Protein AF-A0AAJ8B9I5-F1 (afdb_monomer_lite)

Structure (mmCIF, N/CA/C/O backbone):
data_AF-A0AAJ8B9I5-F1
#
_entry.id   AF-A0AAJ8B9I5-F1
#
loop_
_atom_site.group_PDB
_atom_site.id
_atom_site.type_symbol
_atom_site.label_atom_id
_atom_site.label_alt_id
_atom_site.label_comp_id
_atom_site.label_asym_id
_atom_site.label_entity_id
_atom_site.label_seq_id
_atom_site.pdbx_PDB_ins_code
_atom_site.Cartn_x
_atom_site.Cartn_y
_atom_site.Cartn_z
_atom_site.occupancy
_atom_site.B_iso_or_equiv
_atom_site.auth_seq_id
_atom_site.auth_comp_id
_atom_site.auth_asym_id
_atom_site.auth_atom_id
_atom_site.pdbx_PDB_model_num
ATOM 1 N N . MET A 1 1 ? 0.037 -18.923 -14.441 1.00 63.53 1 MET A N 1
ATOM 2 C CA . MET A 1 1 ? -0.307 -17.734 -15.261 1.00 63.53 1 MET A CA 1
ATOM 3 C C . MET A 1 1 ? -0.400 -16.441 -14.442 1.00 63.53 1 MET A C 1
ATOM 5 O O . MET A 1 1 ? 0.227 -15.469 -14.843 1.00 63.53 1 MET A O 1
ATOM 9 N N . ALA A 1 2 ? -1.063 -16.420 -13.275 1.00 73.88 2 ALA A N 1
ATOM 10 C CA . ALA A 1 2 ? -1.208 -15.211 -12.443 1.00 73.88 2 ALA A CA 1
ATOM 11 C C . ALA A 1 2 ? 0.121 -14.554 -11.996 1.00 73.88 2 ALA A C 1
ATOM 13 O O . ALA A 1 2 ? 0.258 -13.337 -12.074 1.00 73.88 2 ALA A O 1
ATOM 14 N N . GLY A 1 3 ? 1.138 -15.342 -11.620 1.00 83.38 3 GLY A N 1
ATOM 15 C CA . GLY A 1 3 ? 2.424 -14.796 -11.151 1.00 83.38 3 GLY A CA 1
ATOM 16 C C . GLY A 1 3 ? 3.209 -14.010 -12.210 1.00 83.38 3 GLY A C 1
ATOM 17 O O . GLY A 1 3 ? 3.867 -13.025 -11.893 1.00 83.38 3 GLY A O 1
ATOM 18 N N . ARG A 1 4 ? 3.095 -14.388 -13.489 1.00 86.69 4 ARG A N 1
ATOM 19 C CA . ARG A 1 4 ? 3.798 -13.712 -14.593 1.00 86.69 4 ARG A CA 1
ATOM 20 C C . ARG A 1 4 ? 3.105 -12.404 -14.987 1.00 86.69 4 ARG A C 1
ATOM 22 O O . ARG A 1 4 ? 3.776 -11.419 -15.276 1.00 86.69 4 ARG A O 1
ATOM 29 N N . ALA A 1 5 ? 1.773 -12.373 -14.917 1.00 91.19 5 ALA A N 1
ATOM 30 C CA . ALA A 1 5 ? 0.993 -11.147 -15.072 1.00 91.19 5 ALA A CA 1
ATOM 31 C C . ALA A 1 5 ? 1.272 -10.152 -13.932 1.00 91.19 5 ALA A C 1
ATOM 33 O O . ALA A 1 5 ? 1.490 -8.970 -14.192 1.00 91.19 5 ALA A O 1
ATOM 34 N N . PHE A 1 6 ? 1.357 -10.642 -12.690 1.00 91.69 6 PHE A N 1
ATOM 35 C CA . PHE A 1 6 ? 1.726 -9.823 -11.537 1.00 91.69 6 PHE A CA 1
ATOM 36 C C . PHE A 1 6 ? 3.145 -9.260 -11.659 1.00 91.69 6 PHE A C 1
ATOM 38 O O . PHE A 1 6 ? 3.327 -8.061 -11.492 1.00 91.69 6 PHE A O 1
ATOM 45 N N . ALA A 1 7 ? 4.136 -10.083 -12.018 1.00 91.12 7 ALA A N 1
ATOM 46 C CA . ALA A 1 7 ? 5.517 -9.628 -12.183 1.00 91.12 7 ALA A CA 1
ATOM 47 C C . ALA A 1 7 ? 5.644 -8.523 -13.249 1.00 91.12 7 ALA A C 1
ATOM 49 O O . ALA A 1 7 ? 6.297 -7.506 -13.016 1.00 91.12 7 ALA A O 1
ATOM 50 N N . ASN A 1 8 ? 4.963 -8.682 -14.388 1.00 92.00 8 ASN A N 1
ATOM 51 C CA . ASN A 1 8 ? 4.961 -7.685 -15.461 1.00 92.00 8 ASN A CA 1
ATOM 52 C C . ASN A 1 8 ? 4.278 -6.371 -15.049 1.00 92.00 8 ASN A C 1
ATOM 54 O O . ASN A 1 8 ? 4.721 -5.292 -15.441 1.00 92.00 8 ASN A O 1
ATOM 58 N N . TRP A 1 9 ? 3.195 -6.448 -14.275 1.00 92.81 9 TRP A N 1
ATOM 59 C CA . TRP A 1 9 ? 2.510 -5.270 -13.745 1.00 92.81 9 TRP A CA 1
ATOM 60 C C . TRP A 1 9 ? 3.341 -4.571 -12.662 1.00 92.81 9 TRP A C 1
ATOM 62 O O . TRP A 1 9 ? 3.549 -3.358 -12.723 1.00 92.81 9 TRP A O 1
ATOM 72 N N . TRP A 1 10 ? 3.894 -5.340 -11.722 1.00 90.81 10 TRP A N 1
ATOM 73 C CA . TRP A 1 10 ? 4.724 -4.833 -10.633 1.00 90.81 10 TRP A CA 1
ATOM 74 C C . TRP A 1 10 ? 5.982 -4.137 -11.150 1.00 90.81 10 TRP A C 1
ATOM 76 O O . TRP A 1 10 ? 6.327 -3.071 -10.652 1.00 90.81 10 TRP A O 1
ATOM 86 N N . ALA A 1 11 ? 6.618 -4.660 -12.202 1.00 90.56 11 ALA A N 1
ATOM 87 C CA . ALA A 1 11 ? 7.766 -4.011 -12.837 1.00 90.56 11 ALA A CA 1
ATOM 88 C C . ALA A 1 11 ? 7.456 -2.581 -13.321 1.00 90.56 11 ALA A C 1
ATOM 90 O O . ALA A 1 11 ? 8.316 -1.708 -13.245 1.00 90.56 11 ALA A O 1
ATOM 91 N N . LYS A 1 12 ? 6.221 -2.319 -13.774 1.00 89.56 12 LYS A N 1
ATOM 92 C CA . LYS A 1 12 ? 5.782 -0.983 -14.209 1.00 89.56 12 LYS A CA 1
ATOM 93 C C . LYS A 1 12 ? 5.369 -0.088 -13.043 1.00 89.56 12 LYS A C 1
ATOM 95 O O . LYS A 1 12 ? 5.616 1.112 -13.078 1.00 89.56 12 LYS A O 1
ATOM 100 N N . MET A 1 13 ? 4.722 -0.653 -12.027 1.00 90.38 13 MET A N 1
ATOM 101 C CA . MET A 1 13 ? 4.122 0.122 -10.936 1.00 90.38 13 MET A CA 1
ATOM 102 C C . MET A 1 13 ? 5.054 0.357 -9.739 1.00 90.38 13 MET A C 1
ATOM 104 O O . MET A 1 13 ? 4.897 1.344 -9.021 1.00 90.38 13 MET A O 1
ATOM 108 N N . SER A 1 14 ? 6.039 -0.520 -9.542 1.00 85.50 14 SER A N 1
ATOM 109 C CA . SER A 1 14 ? 7.054 -0.460 -8.484 1.00 85.50 14 SER A CA 1
ATOM 110 C C . SER A 1 14 ? 7.616 0.949 -8.228 1.00 85.50 14 SER A C 1
ATOM 112 O O . SE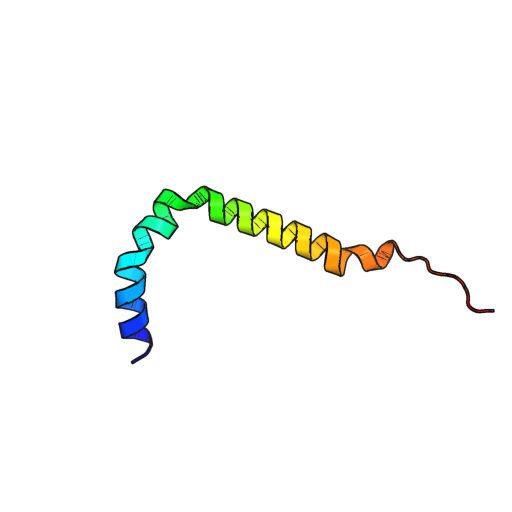R A 1 14 ? 7.532 1.399 -7.083 1.00 85.50 14 SER A O 1
ATOM 114 N N . PRO A 1 15 ? 8.128 1.704 -9.225 1.00 84.75 15 PRO A N 1
ATOM 115 C CA . PRO A 1 15 ? 8.722 3.019 -8.964 1.00 84.75 15 PRO A CA 1
ATOM 116 C C . PRO A 1 15 ? 7.717 4.041 -8.408 1.00 84.75 15 PRO A C 1
ATOM 118 O O . PRO A 1 15 ? 8.084 4.871 -7.576 1.00 84.75 15 PRO A O 1
ATOM 121 N N . TYR A 1 16 ? 6.444 3.957 -8.798 1.00 82.00 16 TYR A N 1
ATOM 122 C CA . TYR A 1 16 ? 5.400 4.845 -8.291 1.00 82.00 16 TYR A CA 1
ATOM 123 C C . TYR A 1 16 ? 5.046 4.513 -6.839 1.00 82.00 16 TYR A C 1
ATOM 125 O O . TYR A 1 16 ? 5.023 5.404 -5.992 1.00 82.00 16 TYR A O 1
ATOM 133 N N . TYR A 1 17 ? 4.849 3.229 -6.524 1.00 78.75 17 TYR A N 1
ATOM 134 C CA . TYR A 1 17 ? 4.493 2.794 -5.170 1.00 78.75 17 TYR A CA 1
ATOM 135 C C . TYR A 1 17 ? 5.641 2.885 -4.160 1.00 78.75 17 TYR A C 1
ATOM 137 O O . TYR A 1 17 ? 5.368 3.010 -2.968 1.00 78.75 17 TYR A O 1
ATOM 145 N N . THR A 1 18 ? 6.898 2.818 -4.612 1.00 77.81 18 THR A N 1
ATOM 146 C CA . THR A 1 18 ? 8.078 2.808 -3.727 1.00 77.81 18 THR A CA 1
ATOM 147 C C . THR A 1 18 ? 8.765 4.161 -3.580 1.00 77.81 18 THR A C 1
ATOM 149 O O . THR A 1 18 ? 9.396 4.379 -2.552 1.00 77.81 18 THR A O 1
ATOM 152 N N . LYS A 1 19 ? 8.664 5.068 -4.565 1.00 74.38 19 LYS A N 1
ATOM 153 C CA . LYS A 1 19 ? 9.354 6.372 -4.515 1.00 74.38 19 LYS A CA 1
ATOM 154 C C . LYS A 1 19 ? 8.418 7.575 -4.510 1.00 74.38 19 LYS A C 1
ATOM 156 O O . LYS A 1 19 ? 8.634 8.491 -3.731 1.00 74.38 19 LYS A O 1
ATOM 161 N N . ALA A 1 20 ? 7.400 7.594 -5.370 1.00 71.00 20 ALA A N 1
ATOM 162 C CA . ALA A 1 20 ? 6.542 8.773 -5.528 1.00 71.00 20 ALA A CA 1
ATOM 163 C C . ALA A 1 20 ? 5.422 8.855 -4.477 1.00 71.00 20 ALA A C 1
ATOM 165 O O . ALA A 1 20 ? 5.028 9.943 -4.079 1.00 71.00 20 ALA A O 1
ATOM 166 N N . TYR A 1 21 ? 4.913 7.708 -4.020 1.00 70.75 21 TYR A N 1
ATOM 167 C CA . TYR A 1 21 ? 3.726 7.632 -3.162 1.00 70.75 21 TYR A CA 1
ATOM 168 C C . TYR A 1 21 ? 4.016 7.110 -1.751 1.00 70.75 21 TYR A C 1
ATOM 170 O O . TYR A 1 21 ? 3.144 6.531 -1.106 1.00 70.75 21 TYR A O 1
ATOM 178 N N . GLN A 1 22 ? 5.229 7.312 -1.236 1.00 76.06 22 GLN A N 1
ATOM 179 C CA . GLN A 1 22 ? 5.583 6.839 0.104 1.00 76.06 22 GLN A CA 1
ATOM 180 C C . GLN A 1 22 ? 4.680 7.459 1.191 1.00 76.06 22 GLN A C 1
ATOM 182 O O . GLN A 1 22 ? 4.223 6.762 2.096 1.00 76.06 22 GLN A O 1
ATOM 187 N N . GLU A 1 23 ? 4.326 8.736 1.043 1.00 79.75 23 GLU A N 1
ATOM 188 C CA . GLU A 1 23 ? 3.399 9.449 1.933 1.00 79.75 23 GLU A CA 1
ATOM 189 C C . GLU A 1 23 ? 1.941 8.986 1.773 1.00 79.75 23 GLU A C 1
ATOM 191 O O . GLU A 1 23 ? 1.175 9.016 2.735 1.00 79.75 23 GLU A O 1
ATOM 196 N N . MET A 1 24 ? 1.554 8.473 0.597 1.00 85.25 24 MET A N 1
ATOM 197 C CA . MET A 1 24 ? 0.215 7.904 0.396 1.00 85.25 24 MET A CA 1
ATOM 198 C C . MET A 1 24 ? 0.002 6.660 1.251 1.00 85.25 24 MET A C 1
ATOM 200 O O . MET A 1 24 ? -1.092 6.470 1.768 1.00 85.25 24 MET A O 1
ATOM 204 N N . TRP A 1 25 ? 1.029 5.828 1.448 1.00 85.75 25 TRP A N 1
ATOM 205 C CA . TRP A 1 25 ? 0.925 4.669 2.341 1.00 85.75 25 TRP A CA 1
ATOM 206 C C . TRP A 1 25 ? 0.707 5.085 3.795 1.00 85.75 25 TRP A C 1
ATOM 208 O O . TRP A 1 25 ? -0.096 4.468 4.497 1.00 85.75 25 TRP A O 1
ATOM 218 N N . VAL A 1 26 ? 1.355 6.170 4.229 1.00 89.00 26 VAL A N 1
ATOM 219 C CA . VAL A 1 26 ? 1.129 6.762 5.555 1.00 89.00 26 VAL A CA 1
ATOM 220 C C . VAL A 1 26 ? -0.305 7.288 5.660 1.00 89.00 26 VAL A C 1
ATOM 222 O O . VAL A 1 26 ? -1.005 6.969 6.622 1.00 89.00 26 VAL A O 1
ATOM 225 N N . GLY A 1 27 ? -0.782 8.013 4.642 1.00 90.94 27 GLY A N 1
ATOM 226 C CA . GLY A 1 27 ? -2.162 8.496 4.564 1.00 90.94 27 GLY A CA 1
ATOM 227 C C . GLY A 1 27 ? -3.194 7.366 4.599 1.00 90.94 27 GLY A C 1
ATOM 228 O O . GLY A 1 27 ? -4.148 7.428 5.371 1.00 90.94 27 GLY A O 1
ATOM 229 N N . ILE A 1 28 ? -2.971 6.288 3.843 1.00 92.69 28 ILE A N 1
ATOM 230 C CA . ILE A 1 28 ? -3.815 5.084 3.859 1.00 92.69 28 ILE A CA 1
ATOM 231 C C . ILE A 1 28 ? -3.824 4.457 5.256 1.00 92.69 28 ILE A C 1
ATOM 233 O O . ILE A 1 28 ? -4.892 4.094 5.748 1.00 92.69 28 ILE A O 1
ATOM 237 N N . GLY A 1 29 ? -2.671 4.366 5.924 1.00 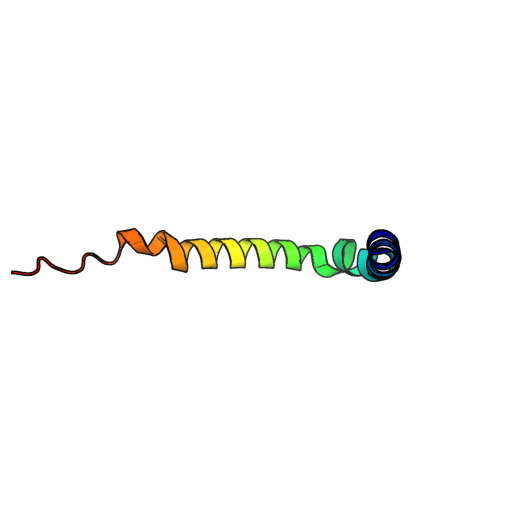91.44 29 GLY A N 1
ATOM 238 C CA . GLY A 1 29 ? -2.576 3.852 7.291 1.00 91.44 29 GLY A CA 1
ATOM 239 C C . GLY A 1 29 ? -3.398 4.674 8.287 1.00 91.44 29 GLY A C 1
ATOM 240 O O . GLY A 1 29 ? -4.192 4.115 9.045 1.00 91.44 29 GLY A O 1
ATOM 241 N N . ILE A 1 30 ? -3.275 6.003 8.234 1.00 94.50 30 ILE A N 1
ATOM 242 C CA . ILE A 1 30 ? -4.035 6.925 9.090 1.00 94.50 30 ILE A CA 1
ATOM 243 C C . ILE A 1 30 ? -5.535 6.814 8.807 1.00 94.50 30 ILE A C 1
ATOM 245 O O . ILE A 1 30 ? -6.320 6.639 9.738 1.00 94.50 30 ILE A O 1
ATOM 249 N N . MET A 1 31 ? -5.941 6.861 7.536 1.00 94.44 31 MET A N 1
ATOM 250 C CA . MET A 1 31 ? -7.350 6.758 7.147 1.00 94.44 31 MET A CA 1
ATOM 251 C C . MET A 1 31 ? -7.955 5.417 7.553 1.00 94.44 31 MET A C 1
ATOM 253 O O . MET A 1 31 ? -9.074 5.383 8.059 1.00 94.44 31 MET A O 1
ATOM 257 N N . THR A 1 32 ? -7.207 4.323 7.409 1.00 91.19 32 THR A N 1
ATOM 258 C CA . THR A 1 32 ? -7.647 2.989 7.839 1.00 91.19 32 THR A CA 1
ATOM 259 C C . THR A 1 32 ? -7.813 2.928 9.354 1.00 91.19 32 THR A C 1
ATOM 261 O O . THR A 1 32 ? -8.819 2.415 9.843 1.00 91.19 32 THR A O 1
ATOM 264 N N . TYR A 1 33 ? -6.871 3.494 10.113 1.00 90.50 33 TYR A N 1
ATOM 265 C CA . TYR A 1 33 ? -6.959 3.549 11.571 1.00 90.50 33 TYR A CA 1
ATOM 266 C C . TYR A 1 33 ? -8.149 4.392 12.048 1.00 90.50 33 TYR A C 1
ATOM 268 O O . TYR A 1 33 ? -8.910 3.958 12.916 1.00 90.50 33 TYR A O 1
ATOM 276 N N . LEU A 1 34 ? -8.349 5.573 11.458 1.00 92.19 34 LEU A N 1
ATOM 277 C CA . LEU A 1 34 ? -9.493 6.434 11.753 1.00 92.19 34 LEU A CA 1
ATOM 278 C C . LEU A 1 34 ? -10.811 5.742 11.402 1.00 92.19 34 LEU A C 1
ATOM 280 O O . LEU A 1 34 ? -11.709 5.696 12.240 1.00 92.19 34 LEU A O 1
ATOM 284 N N . TYR A 1 35 ? -10.910 5.144 10.212 1.00 89.38 35 TYR A N 1
ATOM 285 C CA . TYR A 1 35 ? -12.090 4.395 9.784 1.00 89.38 35 TYR A CA 1
ATOM 286 C C . TYR A 1 35 ? -12.408 3.244 10.739 1.00 89.38 35 TYR A C 1
ATOM 288 O O . TYR A 1 35 ? -13.560 3.076 11.144 1.00 89.38 35 TYR A O 1
ATOM 296 N N . TYR A 1 36 ? -11.391 2.484 11.151 1.00 88.56 36 TYR A N 1
ATOM 297 C CA . TYR A 1 36 ? -11.552 1.406 12.118 1.00 88.56 36 TYR A CA 1
ATOM 298 C C . TYR A 1 36 ? -12.070 1.933 13.462 1.00 88.56 36 TYR A C 1
ATOM 300 O O . TYR A 1 36 ? -13.025 1.397 14.025 1.00 88.56 36 TYR A O 1
ATOM 308 N N . LYS A 1 37 ? -11.491 3.027 13.964 1.00 86.06 37 LYS A N 1
ATOM 309 C CA . LYS A 1 37 ? -11.880 3.629 15.243 1.00 86.06 37 LYS A CA 1
ATOM 310 C C . LYS A 1 37 ? -13.291 4.219 15.213 1.00 86.06 37 LYS A C 1
ATOM 312 O O . LYS A 1 37 ? -14.018 4.064 16.187 1.00 86.06 37 LYS A O 1
ATOM 317 N N . VAL A 1 38 ? -13.699 4.840 14.110 1.00 85.88 38 VAL A N 1
ATOM 318 C CA . VAL A 1 38 ? -15.066 5.357 13.932 1.00 85.88 38 VAL A CA 1
ATOM 319 C C . VAL A 1 38 ? -16.067 4.207 13.821 1.00 85.88 38 VAL A C 1
ATOM 321 O O . VAL A 1 38 ? -17.039 4.166 14.569 1.00 85.88 38 VAL A O 1
ATOM 324 N N . SER A 1 39 ? -15.805 3.239 12.943 1.00 83.19 39 SER A N 1
ATOM 325 C CA . SER A 1 39 ? -16.757 2.163 12.635 1.00 83.19 39 SER A CA 1
ATOM 326 C C . SER A 1 39 ? -16.894 1.143 13.768 1.00 83.19 39 SER A C 1
ATOM 328 O O . SER A 1 39 ? -17.979 0.620 14.007 1.00 83.19 39 SER A O 1
ATOM 330 N N . TYR A 1 40 ? -15.806 0.861 14.491 1.00 76.88 40 TYR A N 1
ATOM 331 C CA . TYR A 1 40 ? -15.763 -0.210 15.494 1.00 76.88 40 TYR A CA 1
ATOM 332 C C . TYR A 1 40 ? -15.441 0.275 16.911 1.00 76.88 40 TYR A C 1
ATOM 334 O O . TYR A 1 40 ? -15.826 -0.380 17.880 1.00 76.88 40 TYR A O 1
ATOM 342 N N . GLY A 1 41 ? -14.792 1.432 17.066 1.00 67.94 41 GLY A N 1
ATOM 343 C CA . GLY A 1 41 ? -14.531 2.046 18.375 1.00 67.94 41 GLY A CA 1
ATOM 344 C C . GLY A 1 41 ? -15.750 2.749 18.987 1.00 67.94 41 GLY A C 1
ATOM 345 O O . GLY A 1 41 ? -15.779 2.974 20.196 1.00 67.94 41 GLY A O 1
ATOM 346 N N . GLY A 1 42 ? -16.793 3.022 18.193 1.00 60.69 42 GLY A N 1
ATOM 347 C CA . GLY A 1 42 ? -18.058 3.618 18.640 1.00 60.69 42 GLY A CA 1
ATOM 348 C C . GLY A 1 42 ? -18.941 2.719 19.517 1.00 60.69 42 GLY A C 1
ATOM 349 O O . GLY A 1 42 ? -19.879 3.220 20.137 1.00 60.69 42 GLY A O 1
ATOM 350 N N . LYS A 1 43 ? -18.620 1.421 19.672 1.00 55.00 43 LYS A N 1
ATOM 351 C CA . LYS A 1 43 ? -19.378 0.489 20.540 1.00 55.00 43 LYS A CA 1
ATOM 352 C C . LYS A 1 43 ? -19.415 0.890 22.027 1.00 55.00 43 LYS A C 1
ATOM 354 O O . LYS A 1 43 ? -20.089 0.236 22.814 1.00 55.00 43 LYS A O 1
ATOM 359 N N . LYS A 1 44 ? -18.688 1.936 22.435 1.00 54.91 44 LYS A N 1
ATOM 360 C CA . LYS A 1 44 ? -18.668 2.466 23.810 1.00 54.91 44 LYS A CA 1
ATOM 361 C C . LYS A 1 44 ? -19.474 3.765 23.990 1.00 54.91 44 LYS A C 1
ATOM 363 O O . LYS A 1 44 ? -19.676 4.160 25.132 1.00 54.91 44 LYS A O 1
ATOM 368 N N . ALA A 1 45 ? -19.903 4.431 22.912 1.00 55.56 45 ALA A N 1
ATOM 369 C CA . ALA A 1 45 ? -20.518 5.766 22.980 1.00 55.56 45 ALA A CA 1
ATOM 370 C C . ALA A 1 45 ? -22.045 5.770 22.807 1.00 55.56 45 ALA A C 1
ATOM 372 O O . ALA A 1 45 ? -22.700 6.714 23.242 1.00 55.56 45 ALA A O 1
ATOM 373 N N . VAL A 1 46 ? -22.633 4.711 22.244 1.00 54.56 46 VAL A N 1
ATOM 374 C CA . VAL A 1 46 ? -24.092 4.558 22.208 1.00 54.56 46 VAL A CA 1
ATOM 375 C C . VAL A 1 46 ? -24.534 3.827 23.470 1.00 54.56 46 VAL A C 1
ATOM 377 O O . VAL A 1 46 ? -24.677 2.607 23.512 1.00 54.56 46 VAL A O 1
ATOM 380 N N . LYS A 1 47 ? -24.696 4.600 24.543 1.00 54.72 47 LYS A N 1
ATOM 381 C CA . LYS A 1 47 ? -25.427 4.188 25.741 1.00 54.72 47 LYS A CA 1
ATOM 382 C C . LYS A 1 47 ? -26.919 4.431 25.484 1.00 54.72 47 LYS A C 1
ATOM 384 O O . LYS A 1 47 ? -27.510 5.303 26.113 1.00 54.72 47 LYS A O 1
ATOM 389 N N . ASP A 1 48 ? -27.527 3.718 24.537 1.00 54.09 48 ASP A N 1
ATOM 390 C CA . ASP A 1 48 ? -28.972 3.843 24.318 1.00 54.09 48 ASP A CA 1
ATOM 391 C C . ASP A 1 48 ? -29.755 2.933 25.271 1.00 54.09 48 ASP A C 1
ATOM 393 O O . ASP A 1 48 ? -29.871 1.729 25.075 1.00 54.09 48 ASP A O 1
ATOM 397 N N . LYS A 1 49 ? -30.208 3.610 26.335 1.00 60.66 49 LYS A N 1
ATOM 398 C CA . LYS A 1 49 ? -31.453 3.504 27.117 1.00 60.66 49 LYS A CA 1
ATOM 399 C C . LYS A 1 49 ? -31.958 2.124 27.582 1.00 60.66 49 LYS A C 1
ATOM 401 O O . LYS A 1 49 ? -32.137 1.223 26.771 1.00 60.66 49 LYS A O 1
ATOM 406 N N . PRO A 1 50 ? -32.346 1.993 28.871 1.00 50.75 50 PRO A N 1
ATOM 407 C CA . PRO A 1 50 ? -33.161 0.865 29.302 1.00 50.75 50 PRO A CA 1
ATOM 408 C C . PRO A 1 50 ? -34.506 0.929 28.565 1.00 50.75 50 PRO A C 1
ATOM 410 O O . PRO A 1 50 ? -35.244 1.911 28.685 1.00 50.75 50 PRO A O 1
ATOM 413 N N . ALA A 1 51 ? -34.801 -0.100 27.774 1.00 54.38 51 ALA A N 1
ATOM 414 C CA . ALA A 1 51 ? -36.174 -0.404 27.416 1.00 54.38 51 ALA A CA 1
ATOM 415 C C . ALA A 1 51 ? -36.859 -0.858 28.711 1.00 54.38 51 ALA A C 1
ATOM 417 O O . ALA A 1 51 ? -36.442 -1.840 29.325 1.00 54.38 51 ALA A O 1
ATOM 418 N N . HIS A 1 52 ? -37.773 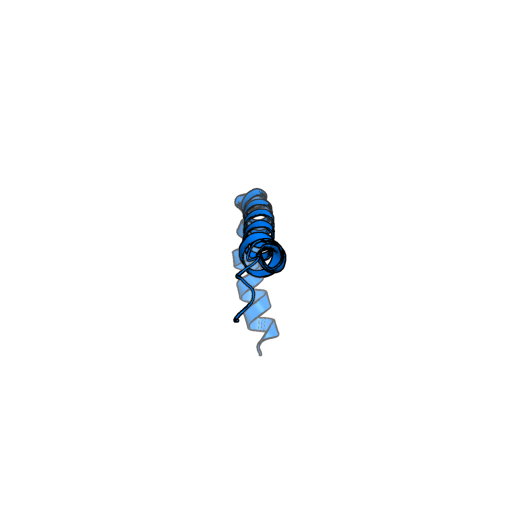-0.001 29.155 1.00 45.19 52 HIS A N 1
ATOM 419 C CA . HIS A 1 52 ? -38.849 -0.254 30.104 1.00 45.19 52 HIS A CA 1
ATOM 420 C C . HIS A 1 52 ? -39.382 -1.691 30.065 1.00 45.19 52 HIS A C 1
ATOM 422 O O . HIS A 1 52 ? -39.495 -2.253 28.951 1.00 45.19 52 HIS A O 1
#

InterPro domains:
  IPR012574 ATP synthase subunit ATP5MJ, mitochondrial [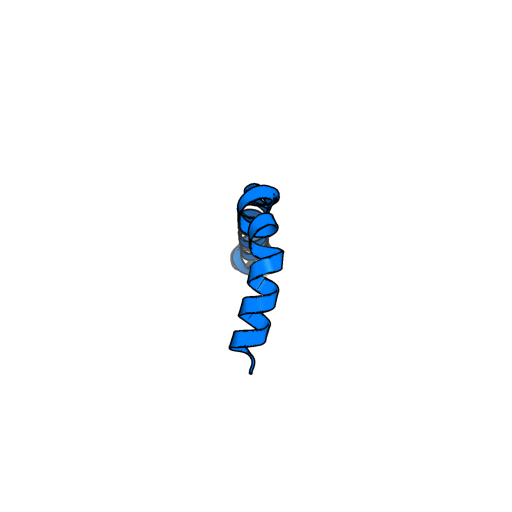PF08039] (7-45)
  IPR012574 ATP synthase 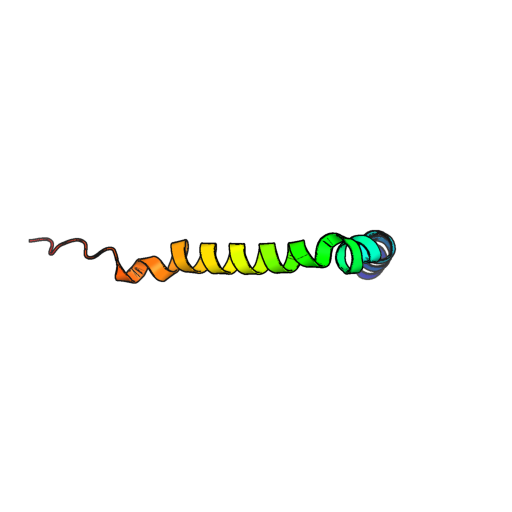subunit ATP5MJ, mitochondrial [PTHR15233] (1-47)

Radius of gyration: 20.32 Å; chains: 1; bounding box: 48×27×46 Å

pLDDT: mean 78.55, std 14.34, range [45.19, 94.5]

Foldseek 3Di:
DVVVVVVVVCVVCVCCVPPVCPV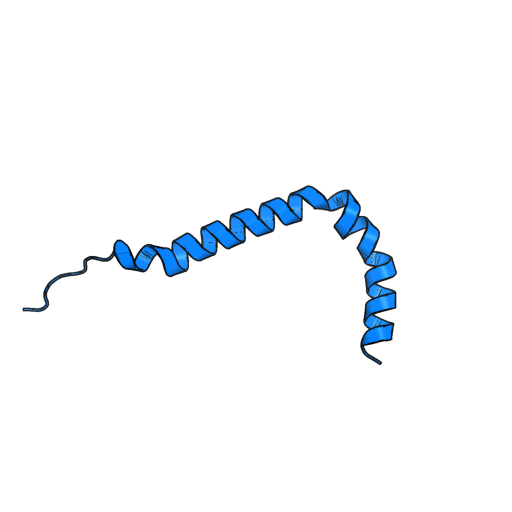VVVVVVVVVVVCCCVVPVCPPVPPDDDDD

Sequence (52 aa):
MAGRAFANWWAKMSPYYTKAYQEMWVGIGIMTYLYYKVSYGGKKAVKDKPAH

Organism: Lates calcarifer (NCBI:txid8187)

Secondary structure (DSSP, 8-state):
-HHHHHHHHHHHHHHIIIII-HHHHHHHHHHHHHHHHHHHHGGGT-------